Protein AF-A0A2V9VDR9-F1 (afdb_monomer)

Foldseek 3Di:
DLVVLLVVLCCLQVVLVVVCVVLVNDPPDPDCVVPVSCPVCVVSVVSNVVSVVSNVVSVVVVVVVVVCCVVPNDDDALANPLFAEPSSVAGVVADPVRHVPDDAAFQDDRPAACPPPDPDRGHHRRHPHPPPDD

Solvent-accessible surface area (backbone atoms only — not comparable to full-atom values): 8073 Å² total; per-residue (Å²): 110,48,66,61,48,40,52,55,24,47,50,56,36,52,52,54,48,56,54,42,48,75,72,65,54,74,83,93,63,95,72,54,83,88,41,74,87,51,55,84,50,46,66,60,51,53,51,27,50,53,31,46,55,53,31,53,55,35,48,51,54,47,53,52,49,52,56,46,44,73,77,71,44,80,84,68,58,46,52,80,76,69,61,21,41,71,81,41,72,23,56,66,78,57,48,97,74,50,44,78,90,51,82,84,59,77,60,45,54,73,75,40,58,65,50,88,89,54,97,44,67,45,42,42,17,68,42,82,63,87,78,77,80,127

Structure (mmCIF, N/CA/C/O backbone):
data_AF-A0A2V9VDR9-F1
#
_entry.id   AF-A0A2V9VDR9-F1
#
loop_
_atom_site.group_PDB
_atom_site.id
_atom_site.type_symbol
_atom_site.label_atom_id
_atom_site.label_alt_id
_atom_site.label_comp_id
_atom_site.label_asym_id
_atom_site.label_entity_id
_atom_site.label_seq_id
_atom_site.pdbx_PDB_ins_code
_atom_site.Cartn_x
_atom_site.Cartn_y
_atom_site.Cartn_z
_atom_site.occupancy
_atom_site.B_iso_or_equiv
_atom_site.auth_seq_id
_atom_site.auth_comp_id
_atom_site.auth_asym_id
_atom_site.auth_atom_id
_atom_site.pdbx_PDB_model_num
ATOM 1 N N . ALA A 1 1 ? 7.154 9.050 2.429 1.00 83.44 1 ALA A N 1
ATOM 2 C CA . ALA A 1 1 ? 8.143 8.956 1.329 1.00 83.44 1 ALA A CA 1
ATOM 3 C C . ALA A 1 1 ? 7.976 7.675 0.506 1.00 83.44 1 ALA A C 1
ATOM 5 O O . ALA A 1 1 ? 7.814 7.780 -0.702 1.00 83.44 1 ALA A O 1
ATOM 6 N N . HIS A 1 2 ? 7.960 6.490 1.136 1.00 92.25 2 HIS A N 1
ATOM 7 C CA . HIS A 1 2 ? 7.835 5.194 0.441 1.00 92.25 2 HIS A CA 1
ATOM 8 C C . HIS A 1 2 ? 6.660 5.108 -0.550 1.00 92.25 2 HIS A C 1
ATOM 10 O O . HIS A 1 2 ? 6.889 4.717 -1.692 1.00 92.25 2 HIS A O 1
ATOM 16 N N . PHE A 1 3 ? 5.455 5.547 -0.156 1.00 93.94 3 PHE A N 1
ATOM 17 C CA . PHE A 1 3 ? 4.277 5.552 -1.036 1.00 93.94 3 PHE A CA 1
ATOM 18 C C . PHE A 1 3 ? 4.536 6.287 -2.358 1.00 93.94 3 PHE A C 1
ATOM 20 O O . PHE A 1 3 ? 4.434 5.687 -3.419 1.00 93.94 3 PHE A O 1
ATOM 27 N N . TRP A 1 4 ? 4.940 7.561 -2.302 1.00 94.50 4 TRP A N 1
ATOM 28 C CA . TRP A 1 4 ? 5.140 8.383 -3.500 1.00 94.50 4 TRP A CA 1
ATOM 29 C C . TRP A 1 4 ? 6.259 7.867 -4.403 1.00 94.50 4 TRP A C 1
ATOM 31 O O . TRP A 1 4 ? 6.096 7.844 -5.620 1.00 94.50 4 TRP A O 1
ATOM 41 N N . LEU A 1 5 ? 7.368 7.406 -3.819 1.00 93.62 5 LEU A N 1
ATOM 42 C CA . LEU A 1 5 ? 8.470 6.822 -4.586 1.00 93.62 5 LEU A CA 1
ATOM 43 C C . LEU A 1 5 ? 8.031 5.542 -5.304 1.00 93.62 5 LEU A C 1
ATOM 45 O O . LEU A 1 5 ? 8.327 5.366 -6.483 1.00 93.62 5 LEU A O 1
ATOM 49 N N . THR A 1 6 ? 7.278 4.681 -4.616 1.00 95.00 6 THR A N 1
ATOM 50 C CA . THR A 1 6 ? 6.747 3.447 -5.206 1.00 95.00 6 THR A CA 1
ATOM 51 C C . THR A 1 6 ? 5.688 3.745 -6.262 1.00 95.00 6 THR A C 1
ATOM 53 O O . THR A 1 6 ? 5.697 3.122 -7.319 1.00 95.00 6 THR A O 1
ATOM 56 N N . PHE A 1 7 ? 4.804 4.716 -6.023 1.00 95.88 7 PHE A N 1
ATOM 57 C CA . PHE A 1 7 ? 3.762 5.125 -6.962 1.00 95.88 7 PHE A CA 1
ATOM 58 C C . PHE A 1 7 ? 4.365 5.661 -8.267 1.00 95.88 7 PHE A C 1
ATOM 60 O O . PHE A 1 7 ? 4.080 5.128 -9.338 1.00 95.88 7 PHE A O 1
ATOM 67 N N . ILE A 1 8 ? 5.262 6.650 -8.180 1.00 96.50 8 ILE A N 1
ATOM 68 C CA . ILE A 1 8 ? 5.946 7.222 -9.351 1.00 96.50 8 ILE A CA 1
ATOM 69 C C . ILE A 1 8 ? 6.763 6.145 -10.072 1.00 96.50 8 ILE A C 1
ATOM 71 O O . ILE A 1 8 ? 6.694 6.041 -11.295 1.00 96.50 8 ILE A O 1
ATOM 75 N N . GLY A 1 9 ? 7.487 5.310 -9.322 1.00 95.88 9 GLY A N 1
ATOM 76 C CA . GLY A 1 9 ? 8.267 4.203 -9.868 1.00 95.88 9 GLY A CA 1
ATOM 77 C C . GLY A 1 9 ? 7.414 3.187 -10.629 1.00 95.88 9 GLY A C 1
ATOM 78 O O . GLY A 1 9 ? 7.733 2.825 -11.758 1.00 95.88 9 GLY A O 1
ATOM 79 N N . THR A 1 10 ? 6.269 2.802 -10.063 1.00 95.50 10 THR A N 1
ATOM 80 C CA . THR A 1 10 ? 5.304 1.890 -10.698 1.00 95.50 10 THR A CA 1
ATOM 81 C C . THR A 1 10 ? 4.801 2.481 -12.014 1.00 95.50 10 THR A C 1
ATOM 83 O O . THR A 1 10 ? 4.842 1.811 -13.042 1.00 95.50 10 THR A O 1
ATOM 86 N N . TYR A 1 11 ? 4.409 3.756 -12.036 1.00 95.94 11 TYR A N 1
ATOM 87 C CA . TYR A 1 11 ? 4.001 4.412 -13.282 1.00 95.94 11 TYR A CA 1
ATOM 88 C C . TYR A 1 11 ? 5.143 4.469 -14.304 1.00 95.94 11 TYR A C 1
ATOM 90 O O . TYR A 1 11 ? 4.927 4.141 -15.469 1.00 95.94 11 TYR A O 1
ATOM 98 N N . ALA A 1 12 ? 6.364 4.802 -13.879 1.00 95.56 12 ALA A N 1
ATOM 99 C CA . ALA A 1 12 ? 7.535 4.853 -14.754 1.00 95.56 12 ALA A CA 1
ATOM 100 C C . ALA A 1 12 ? 7.921 3.483 -15.343 1.00 95.56 12 ALA A C 1
ATOM 102 O O . ALA A 1 12 ? 8.496 3.428 -16.424 1.00 95.56 12 ALA A O 1
ATOM 103 N N . ILE A 1 13 ? 7.596 2.378 -14.669 1.00 95.31 13 ILE A N 1
ATOM 104 C CA . ILE A 1 13 ? 7.856 1.015 -15.153 1.00 95.31 13 ILE A CA 1
ATOM 105 C C . ILE A 1 13 ? 6.711 0.529 -16.050 1.00 95.31 13 ILE A C 1
ATOM 107 O O . ILE A 1 13 ? 6.938 0.068 -17.168 1.00 95.31 13 ILE A O 1
ATOM 111 N N . PHE A 1 14 ? 5.469 0.626 -15.573 1.00 94.25 14 PHE A N 1
ATOM 112 C CA . PHE A 1 14 ? 4.323 -0.010 -16.222 1.00 94.25 14 PHE A CA 1
ATOM 113 C C . PHE A 1 14 ? 3.682 0.836 -17.321 1.00 94.25 14 PHE A C 1
ATOM 115 O O . PHE A 1 14 ? 3.171 0.256 -18.280 1.00 94.25 14 PHE A O 1
ATOM 122 N N . MET A 1 15 ? 3.738 2.172 -17.275 1.00 95.25 15 MET A N 1
ATOM 123 C CA . MET A 1 15 ? 3.206 2.982 -18.383 1.00 95.25 15 MET A CA 1
ATOM 124 C C . MET A 1 15 ? 3.978 2.752 -19.689 1.00 95.25 15 MET A C 1
ATOM 126 O O . MET A 1 15 ? 3.340 2.453 -20.700 1.00 95.25 15 MET A O 1
ATOM 130 N N . PRO A 1 16 ? 5.325 2.767 -19.705 1.00 93.69 16 PRO A N 1
ATOM 131 C CA . PRO A 1 16 ? 6.073 2.421 -20.909 1.00 93.69 16 PRO A CA 1
ATOM 132 C C . PRO A 1 16 ? 5.806 1.006 -21.430 1.00 93.69 16 PRO A C 1
ATOM 134 O O . PRO A 1 16 ? 5.841 0.800 -22.640 1.00 93.69 16 PRO A O 1
ATOM 137 N N . MET A 1 17 ? 5.477 0.038 -20.564 1.00 92.69 17 MET A N 1
ATOM 138 C CA . MET A 1 17 ? 5.099 -1.310 -21.010 1.00 92.69 17 MET A CA 1
ATOM 139 C C . MET A 1 17 ? 3.810 -1.330 -21.838 1.00 92.69 17 MET A C 1
ATOM 141 O O . MET A 1 17 ? 3.717 -2.127 -22.770 1.00 92.69 17 MET A O 1
ATOM 145 N N . HIS A 1 18 ? 2.843 -0.450 -21.559 1.00 91.69 18 HIS A N 1
ATOM 146 C CA . HIS A 1 18 ? 1.643 -0.330 -22.397 1.00 91.69 18 HIS A CA 1
ATOM 147 C C . HIS A 1 18 ? 2.020 0.124 -23.810 1.00 91.69 18 HIS A C 1
ATOM 149 O O . HIS A 1 18 ? 1.557 -0.452 -24.795 1.00 91.69 18 HIS A O 1
ATOM 155 N N . TYR A 1 19 ? 2.920 1.106 -23.911 1.00 90.25 19 TYR A N 1
ATOM 156 C CA . TYR A 1 19 ? 3.460 1.546 -25.196 1.00 90.25 19 TYR A CA 1
ATOM 157 C C . TYR A 1 19 ? 4.242 0.433 -25.903 1.00 90.25 19 TYR A C 1
ATOM 159 O O . TYR A 1 19 ? 4.043 0.197 -27.092 1.00 90.25 19 TYR A O 1
ATOM 167 N N . LEU A 1 20 ? 5.074 -0.305 -25.164 1.00 89.25 20 LEU A N 1
ATOM 168 C CA . LEU A 1 20 ? 5.831 -1.444 -25.685 1.00 89.25 20 LEU A CA 1
ATOM 169 C C . LEU A 1 20 ? 4.900 -2.513 -26.287 1.00 89.25 20 LEU A C 1
ATOM 171 O O . LEU A 1 20 ? 5.159 -3.023 -27.376 1.00 89.25 20 LEU A O 1
ATOM 175 N N . GLY A 1 21 ? 3.791 -2.813 -25.603 1.00 89.25 21 GLY A N 1
ATOM 176 C CA . GLY A 1 21 ? 2.768 -3.741 -26.082 1.00 89.25 21 GLY A CA 1
ATOM 177 C C . GLY A 1 21 ? 2.085 -3.263 -27.365 1.00 89.25 21 GLY A C 1
ATOM 178 O O . GLY A 1 21 ? 1.937 -4.047 -28.301 1.00 89.25 21 GLY A O 1
ATOM 179 N N . MET A 1 22 ? 1.737 -1.974 -27.453 1.00 89.19 22 MET A N 1
ATOM 180 C CA . MET A 1 22 ? 1.171 -1.379 -28.675 1.00 89.19 22 MET A CA 1
ATOM 181 C C . MET A 1 22 ? 2.157 -1.391 -29.849 1.00 89.19 22 MET A C 1
ATOM 183 O O . MET A 1 22 ? 1.748 -1.579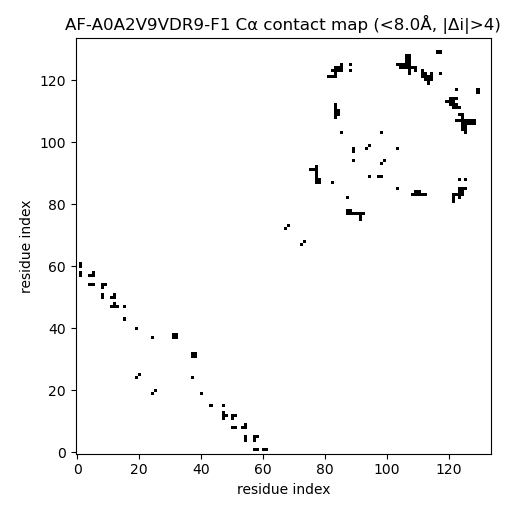 -30.990 1.00 89.19 22 MET A O 1
ATOM 187 N N . ALA A 1 23 ? 3.456 -1.258 -29.574 1.00 87.62 23 ALA A N 1
ATOM 188 C CA . ALA A 1 23 ? 4.519 -1.367 -30.572 1.00 87.62 23 ALA A CA 1
ATOM 189 C C . ALA A 1 23 ? 4.801 -2.818 -31.025 1.00 87.62 23 ALA A C 1
ATOM 191 O O . ALA A 1 23 ? 5.745 -3.059 -31.777 1.00 87.62 23 ALA A O 1
ATOM 192 N N . GLY A 1 24 ? 4.001 -3.795 -30.580 1.00 86.12 24 GLY A N 1
ATOM 193 C CA . GLY A 1 24 ? 4.108 -5.191 -31.004 1.00 86.12 24 GLY A CA 1
ATOM 194 C C . GLY A 1 24 ? 5.222 -5.968 -30.305 1.00 86.12 24 GLY A C 1
ATOM 195 O O . GLY A 1 24 ? 5.683 -6.980 -30.834 1.00 86.12 24 GLY A O 1
ATOM 196 N N . HIS A 1 25 ? 5.673 -5.512 -29.132 1.00 84.94 25 HIS A N 1
ATOM 197 C CA . HIS A 1 25 ? 6.678 -6.227 -28.358 1.00 84.94 25 HIS A CA 1
ATOM 198 C C . HIS A 1 25 ? 6.089 -7.502 -27.733 1.00 84.94 25 HIS A C 1
ATOM 200 O O . HIS A 1 25 ? 5.210 -7.420 -26.867 1.00 84.94 25 HIS A O 1
ATOM 206 N N . PRO A 1 26 ? 6.573 -8.696 -28.112 1.00 84.19 26 PRO A N 1
ATOM 207 C CA . PRO A 1 26 ? 6.034 -9.938 -27.587 1.00 84.19 26 PRO A CA 1
ATOM 208 C C . PRO A 1 26 ? 6.475 -10.173 -26.134 1.00 84.19 26 PRO A C 1
ATOM 210 O O . PRO A 1 26 ? 7.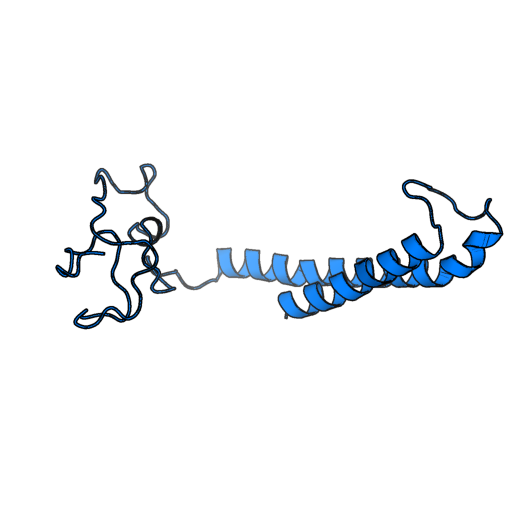567 -9.798 -25.706 1.00 84.19 26 PRO A O 1
ATOM 213 N N . ARG A 1 27 ? 5.618 -10.823 -25.342 1.00 85.25 27 ARG A N 1
ATOM 214 C CA . ARG A 1 27 ? 5.955 -11.231 -23.967 1.00 85.25 27 ARG A CA 1
ATOM 215 C C . ARG A 1 27 ? 6.882 -12.450 -23.965 1.00 85.25 27 ARG A C 1
ATOM 217 O O . ARG A 1 27 ? 6.773 -13.293 -24.848 1.00 85.25 27 ARG A O 1
ATOM 224 N N . ARG A 1 28 ? 7.672 -12.613 -22.895 1.00 83.31 28 ARG A N 1
ATOM 225 C CA . ARG A 1 28 ? 8.505 -13.809 -22.619 1.00 83.31 28 ARG A CA 1
ATOM 226 C C . ARG A 1 28 ? 9.665 -14.042 -23.603 1.00 83.31 28 ARG A C 1
ATOM 228 O O . ARG A 1 28 ? 10.095 -15.177 -23.768 1.00 83.31 28 ARG A O 1
ATOM 235 N N . TYR A 1 29 ? 10.190 -12.982 -24.211 1.00 80.81 29 TYR A N 1
ATOM 236 C CA . TYR A 1 29 ? 11.428 -13.038 -24.991 1.00 80.81 29 TYR A CA 1
ATOM 237 C C . TYR A 1 29 ? 12.608 -12.610 -24.120 1.00 80.81 29 TYR A C 1
ATOM 239 O O . TYR A 1 29 ? 12.557 -11.562 -23.481 1.00 80.81 29 TYR A O 1
ATOM 247 N N . SER A 1 30 ? 13.654 -13.436 -24.077 1.00 77.19 30 SER A N 1
ATOM 248 C CA . SER A 1 30 ? 14.893 -13.148 -23.341 1.00 77.19 30 SER A CA 1
ATOM 249 C C . SER A 1 30 ? 15.847 -12.242 -24.121 1.00 77.19 30 SER A C 1
ATOM 251 O O . SER A 1 30 ? 16.672 -11.562 -23.517 1.00 77.19 30 SER A O 1
ATOM 253 N N . GLN A 1 31 ? 15.740 -12.231 -25.453 1.00 73.56 31 GLN A N 1
ATOM 254 C CA . GLN A 1 31 ? 16.547 -11.413 -26.351 1.00 73.56 31 GLN A CA 1
ATOM 255 C C . GLN A 1 31 ? 15.680 -10.829 -27.466 1.00 73.56 31 GLN A C 1
ATOM 257 O O . GLN A 1 31 ? 14.774 -11.482 -27.981 1.00 73.56 31 GLN A O 1
ATOM 262 N N . LEU A 1 32 ? 15.977 -9.583 -27.833 1.00 69.56 32 LEU A N 1
ATOM 263 C CA . LEU A 1 32 ? 15.266 -8.821 -28.869 1.00 69.56 32 LEU A CA 1
ATOM 264 C C . LEU A 1 32 ? 16.173 -8.455 -30.041 1.00 69.56 32 LEU A C 1
ATOM 266 O O . LEU A 1 32 ? 15.724 -7.889 -31.033 1.00 69.56 32 LEU A O 1
ATOM 270 N N . THR A 1 33 ? 17.458 -8.788 -29.925 1.00 67.06 33 THR A N 1
ATOM 271 C CA . THR A 1 33 ? 18.495 -8.520 -30.918 1.00 67.06 33 THR A CA 1
ATOM 272 C C . THR A 1 33 ? 18.240 -9.241 -32.238 1.00 67.06 33 THR A C 1
ATOM 274 O O . THR A 1 33 ? 18.674 -8.747 -33.272 1.00 67.06 33 THR A O 1
ATOM 277 N N . GLU A 1 34 ? 17.484 -10.341 -32.235 1.00 68.12 34 GLU A N 1
ATOM 278 C CA . GLU A 1 34 ? 17.126 -11.087 -33.450 1.00 68.12 34 GLU A CA 1
ATOM 279 C C . GLU A 1 34 ? 15.976 -10.452 -34.254 1.00 68.12 34 GLU A C 1
ATOM 281 O O . GLU A 1 34 ? 15.786 -10.764 -35.427 1.00 68.12 34 GLU A O 1
ATOM 286 N N . LEU A 1 35 ? 15.223 -9.521 -33.656 1.00 70.19 35 LEU A N 1
ATOM 287 C CA . LEU A 1 35 ? 14.074 -8.860 -34.278 1.00 70.19 35 LEU A CA 1
ATOM 288 C C . LEU A 1 35 ? 14.441 -7.401 -34.571 1.00 70.19 35 LEU A C 1
ATOM 290 O O . LEU A 1 35 ? 14.257 -6.522 -33.732 1.00 70.19 35 LEU A O 1
ATOM 294 N N . ALA A 1 36 ? 14.947 -7.133 -35.778 1.00 73.00 36 ALA A N 1
ATOM 295 C CA . ALA A 1 36 ? 15.448 -5.810 -36.179 1.00 73.00 36 ALA A CA 1
ATOM 296 C C . ALA A 1 36 ? 14.437 -4.663 -35.960 1.00 73.00 36 ALA A C 1
ATOM 298 O O . ALA A 1 36 ? 14.826 -3.543 -35.639 1.00 73.00 36 ALA A O 1
ATOM 299 N N . TYR A 1 37 ? 13.130 -4.934 -36.064 1.00 74.25 37 TYR A N 1
ATOM 300 C CA . TYR A 1 37 ? 12.090 -3.924 -35.833 1.00 74.25 37 TYR A CA 1
ATOM 301 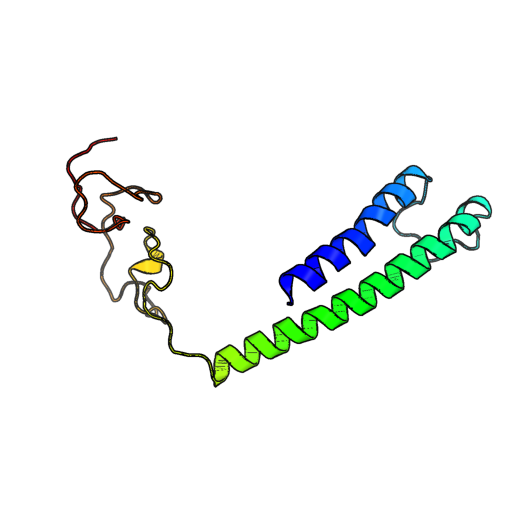C C . TYR A 1 37 ? 11.918 -3.535 -34.351 1.00 74.25 37 TYR A C 1
ATOM 303 O O . TYR A 1 37 ? 11.396 -2.459 -34.061 1.00 74.25 37 TYR A O 1
ATOM 311 N N . LEU A 1 38 ? 12.379 -4.368 -33.408 1.00 77.94 38 LEU A N 1
ATOM 312 C CA . LEU A 1 38 ? 12.300 -4.115 -31.962 1.00 77.94 38 LEU A CA 1
ATOM 313 C C . LEU A 1 38 ? 13.525 -3.371 -31.415 1.00 77.94 38 LEU A C 1
ATOM 315 O O . LEU A 1 38 ? 13.491 -2.912 -30.273 1.00 77.94 38 LEU A O 1
ATOM 319 N N . HIS A 1 39 ? 14.588 -3.194 -32.209 1.00 80.19 39 HIS A N 1
ATOM 320 C CA . HIS A 1 39 ? 15.804 -2.490 -31.770 1.00 80.19 39 HIS A CA 1
ATOM 321 C C . HIS A 1 39 ? 15.517 -1.052 -31.322 1.00 80.19 39 HIS A C 1
ATOM 323 O O . HIS A 1 39 ? 16.091 -0.581 -30.341 1.00 80.19 39 HIS A O 1
ATOM 329 N N . ASN A 1 40 ? 14.550 -0.387 -31.958 1.00 83.75 40 ASN A N 1
ATOM 330 C CA . ASN A 1 40 ? 14.124 0.970 -31.598 1.00 83.75 40 ASN A CA 1
ATOM 331 C C . ASN A 1 40 ? 13.473 1.064 -30.204 1.00 83.75 40 ASN A C 1
ATOM 333 O O . ASN A 1 40 ? 13.343 2.157 -29.658 1.00 83.75 40 ASN A O 1
ATOM 337 N N . LEU A 1 41 ? 13.065 -0.064 -29.613 1.00 85.56 41 LEU A N 1
ATOM 338 C CA . LEU A 1 41 ? 12.427 -0.122 -28.297 1.00 85.56 41 LEU A CA 1
ATOM 339 C C . LEU A 1 41 ? 13.418 -0.399 -27.156 1.00 85.56 41 LEU A C 1
ATOM 341 O O . LEU A 1 41 ? 13.035 -0.307 -25.987 1.00 85.56 41 LEU A O 1
ATOM 345 N N . ILE A 1 42 ? 14.684 -0.702 -27.467 1.00 87.19 42 ILE A N 1
ATOM 346 C CA . ILE A 1 42 ? 15.732 -0.973 -26.470 1.00 87.19 42 ILE A CA 1
ATOM 347 C C . ILE A 1 42 ? 15.898 0.193 -25.478 1.00 87.19 42 ILE A C 1
ATOM 349 O O . ILE A 1 42 ? 15.873 -0.075 -24.276 1.00 87.19 42 ILE A O 1
ATOM 353 N N . PRO A 1 43 ? 15.977 1.475 -25.899 1.00 90.56 43 PRO A N 1
ATOM 354 C CA . PRO A 1 43 ? 16.136 2.587 -24.957 1.00 90.56 43 PRO A CA 1
ATOM 355 C C . PRO A 1 43 ? 15.003 2.673 -23.927 1.00 90.56 43 PRO A C 1
ATOM 357 O O . PRO A 1 43 ? 15.241 2.969 -22.756 1.00 90.56 43 PRO A O 1
ATOM 360 N N . LEU A 1 44 ? 13.770 2.360 -24.344 1.00 90.75 44 LEU A N 1
ATOM 361 C CA . LEU A 1 44 ? 12.605 2.359 -23.462 1.00 90.75 44 LEU A CA 1
ATOM 362 C C . LEU A 1 44 ? 12.697 1.245 -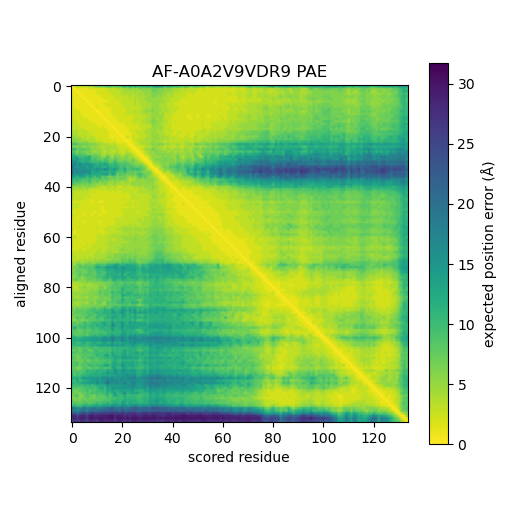22.412 1.00 90.75 44 LEU A C 1
ATOM 364 O O . LEU A 1 44 ? 12.329 1.446 -21.256 1.00 90.75 44 LEU A O 1
ATOM 368 N N . GLN A 1 45 ? 13.234 0.084 -22.786 1.00 89.88 45 GLN A N 1
ATOM 369 C CA . GLN A 1 45 ? 13.468 -1.028 -21.860 1.00 89.88 45 GLN A CA 1
ATOM 370 C C . GLN A 1 45 ? 14.603 -0.757 -20.884 1.00 89.88 45 GLN A C 1
ATOM 372 O O . GLN A 1 45 ? 14.482 -1.062 -19.694 1.00 89.88 45 GLN A O 1
ATOM 377 N N . THR A 1 46 ? 15.677 -0.128 -21.354 1.00 92.38 46 THR A N 1
ATOM 378 C CA . THR A 1 46 ? 16.753 0.354 -20.488 1.00 92.38 46 THR A CA 1
ATOM 379 C C . THR A 1 46 ? 16.216 1.350 -19.457 1.00 92.38 46 THR A C 1
ATOM 381 O O . THR A 1 46 ? 16.493 1.201 -18.266 1.00 92.38 46 THR A O 1
ATOM 384 N N . PHE A 1 47 ? 15.371 2.299 -19.873 1.00 95.12 47 PHE A N 1
ATOM 385 C CA . PHE A 1 47 ? 14.697 3.223 -18.956 1.00 95.12 47 PHE A CA 1
ATOM 386 C C . PHE A 1 47 ? 13.848 2.488 -17.908 1.00 95.12 47 PHE A C 1
ATOM 388 O O . PHE A 1 47 ? 14.014 2.732 -16.711 1.00 95.12 47 PHE A O 1
ATOM 395 N N . MET A 1 48 ? 12.994 1.547 -18.331 1.00 94.38 48 MET A N 1
ATOM 396 C CA . MET A 1 48 ? 12.180 0.742 -17.408 1.00 94.38 48 MET A CA 1
ATOM 397 C C . MET A 1 48 ? 13.038 -0.031 -16.400 1.00 94.38 48 MET A C 1
ATOM 399 O O . MET A 1 48 ? 12.665 -0.151 -15.237 1.00 94.38 48 MET A O 1
ATOM 403 N N . THR A 1 49 ? 14.206 -0.517 -16.822 1.00 94.56 49 THR A N 1
ATOM 404 C CA . THR A 1 49 ? 15.143 -1.253 -15.962 1.00 94.56 49 THR A CA 1
ATOM 405 C C . THR A 1 49 ? 15.738 -0.347 -14.883 1.00 94.56 49 THR A C 1
ATOM 407 O O . THR A 1 49 ? 15.756 -0.714 -13.707 1.00 94.56 49 THR A O 1
ATOM 410 N N . TYR A 1 50 ? 16.170 0.866 -15.241 1.00 96.50 50 TYR A N 1
ATOM 411 C CA . TYR A 1 50 ? 16.634 1.847 -14.256 1.00 96.50 50 TYR A CA 1
ATOM 412 C C . TYR A 1 50 ? 15.517 2.274 -13.302 1.00 96.50 50 TYR A C 1
ATOM 414 O O . TYR A 1 50 ? 15.734 2.317 -12.089 1.00 96.50 50 TYR A O 1
ATOM 422 N N . ALA A 1 51 ? 14.310 2.511 -13.819 1.00 96.06 51 ALA A N 1
ATOM 423 C CA . ALA A 1 51 ? 13.144 2.809 -12.993 1.00 96.06 51 ALA A CA 1
ATOM 424 C C . ALA A 1 51 ? 12.830 1.659 -12.015 1.00 96.06 51 ALA A C 1
ATOM 426 O O . ALA A 1 51 ? 12.540 1.912 -10.843 1.00 96.06 51 ALA A O 1
ATOM 427 N N . ALA A 1 52 ? 12.962 0.402 -12.451 1.00 95.88 52 ALA A N 1
ATOM 428 C CA . ALA A 1 52 ? 12.797 -0.775 -11.602 1.00 95.88 52 ALA A CA 1
ATOM 429 C C . ALA A 1 52 ? 13.832 -0.829 -10.473 1.00 95.88 52 ALA A C 1
ATOM 431 O O . ALA A 1 52 ? 13.446 -0.978 -9.313 1.00 95.88 52 ALA A O 1
ATOM 432 N N . PHE A 1 53 ? 15.120 -0.624 -10.762 1.00 96.56 53 PHE A N 1
ATOM 433 C CA . PHE A 1 53 ? 16.155 -0.600 -9.721 1.00 96.56 53 PHE A CA 1
ATOM 434 C C . PHE A 1 53 ? 15.941 0.520 -8.696 1.00 96.56 53 PHE A C 1
ATOM 436 O O . PHE A 1 53 ? 16.065 0.280 -7.494 1.00 96.56 53 PHE A O 1
ATOM 443 N N . ILE A 1 54 ? 15.555 1.718 -9.142 1.00 94.69 54 ILE A N 1
ATOM 444 C CA . ILE A 1 54 ? 15.231 2.835 -8.240 1.00 94.69 54 ILE A CA 1
ATOM 445 C C . ILE A 1 54 ? 14.021 2.485 -7.359 1.00 94.69 54 ILE A C 1
ATOM 447 O O . ILE A 1 54 ? 14.038 2.718 -6.149 1.00 94.69 54 ILE A O 1
ATOM 451 N N . THR A 1 55 ? 12.990 1.870 -7.941 1.00 95.88 55 THR A N 1
ATOM 452 C CA . THR A 1 55 ? 11.774 1.458 -7.218 1.00 95.88 55 THR A CA 1
ATOM 453 C C . THR A 1 55 ? 12.059 0.359 -6.193 1.00 95.88 55 THR A C 1
ATOM 455 O O . THR A 1 55 ? 11.497 0.383 -5.096 1.00 95.88 55 THR A O 1
ATOM 458 N N . ILE A 1 56 ? 12.970 -0.569 -6.504 1.00 96.19 56 ILE A N 1
ATOM 459 C CA . ILE A 1 56 ? 13.482 -1.563 -5.549 1.00 96.19 56 ILE A CA 1
ATOM 460 C C . ILE A 1 56 ? 14.219 -0.858 -4.405 1.00 96.19 56 ILE A C 1
ATOM 462 O O . ILE A 1 56 ? 13.971 -1.165 -3.240 1.00 96.19 56 ILE A O 1
ATOM 466 N N . GLY A 1 57 ? 15.054 0.139 -4.711 1.00 95.31 57 GLY A N 1
ATOM 467 C CA . GLY A 1 57 ? 15.709 0.972 -3.699 1.00 95.31 57 GLY A CA 1
ATOM 468 C C . GLY A 1 57 ? 14.712 1.650 -2.754 1.00 95.31 57 GLY A C 1
ATOM 469 O O . GLY A 1 57 ? 14.925 1.676 -1.543 1.00 95.31 57 GLY A O 1
ATOM 470 N N . ALA A 1 58 ? 13.569 2.114 -3.267 1.00 94.81 58 ALA A N 1
ATOM 471 C CA . ALA A 1 58 ? 12.511 2.681 -2.432 1.00 94.81 58 ALA A CA 1
ATOM 472 C C . ALA A 1 58 ? 11.914 1.664 -1.441 1.00 94.81 58 ALA A C 1
ATOM 474 O O . ALA A 1 58 ? 11.521 2.062 -0.343 1.00 94.81 58 ALA A O 1
ATOM 475 N N . GLN A 1 59 ? 11.894 0.362 -1.761 1.00 95.75 59 GLN A N 1
ATOM 476 C CA . GLN A 1 59 ? 11.411 -0.671 -0.832 1.00 95.75 59 GLN A CA 1
ATOM 477 C C . GLN A 1 59 ? 12.297 -0.806 0.409 1.00 95.75 59 GLN A C 1
ATOM 479 O O . GLN A 1 59 ? 11.798 -1.147 1.478 1.00 95.75 59 GLN A O 1
ATOM 484 N N . ILE A 1 60 ? 13.583 -0.452 0.319 1.00 95.44 60 ILE A N 1
ATOM 485 C CA . ILE A 1 60 ? 14.484 -0.441 1.480 1.00 95.44 60 ILE A CA 1
ATOM 486 C C . ILE A 1 60 ? 13.966 0.529 2.552 1.00 95.44 60 ILE A C 1
ATOM 488 O O . ILE A 1 60 ? 14.026 0.216 3.737 1.00 95.44 60 ILE A O 1
ATOM 492 N N . ILE A 1 61 ? 13.371 1.661 2.156 1.00 94.56 61 ILE A N 1
ATOM 493 C CA . ILE A 1 61 ? 12.757 2.615 3.095 1.00 94.56 61 ILE A CA 1
ATOM 494 C C . ILE A 1 61 ? 11.609 1.950 3.863 1.00 94.56 61 ILE A C 1
ATOM 496 O O . ILE A 1 61 ? 11.481 2.146 5.069 1.00 94.56 61 ILE A O 1
ATOM 500 N N . PHE A 1 62 ? 10.782 1.151 3.183 1.00 94.44 62 PHE A N 1
ATOM 501 C CA . PHE A 1 62 ? 9.708 0.399 3.832 1.00 94.44 62 PHE A CA 1
ATOM 502 C C . PHE A 1 62 ? 10.255 -0.647 4.798 1.00 94.44 62 PHE A C 1
ATOM 504 O O . PHE A 1 62 ? 9.796 -0.711 5.933 1.00 94.44 62 PHE A O 1
ATOM 511 N N . VAL A 1 63 ? 11.268 -1.408 4.382 1.00 96.06 63 VAL A N 1
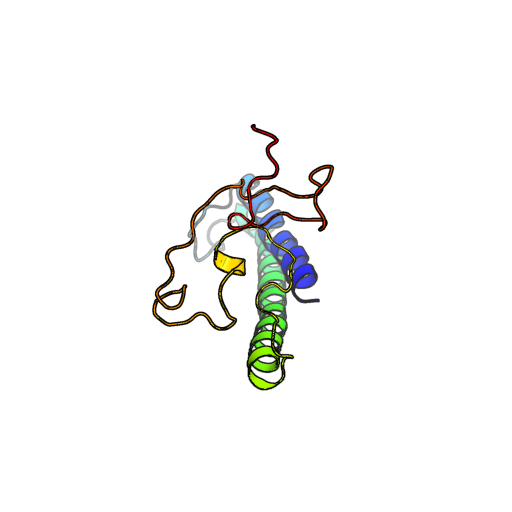ATOM 512 C CA . VAL A 1 63 ? 11.906 -2.422 5.231 1.00 96.06 63 VAL A CA 1
ATOM 513 C C . VAL A 1 63 ? 12.496 -1.786 6.491 1.00 96.06 63 VAL A C 1
ATOM 515 O O . VAL A 1 63 ? 12.235 -2.257 7.596 1.00 96.06 63 VAL A O 1
ATOM 518 N N . ILE A 1 64 ? 13.227 -0.678 6.350 1.00 95.00 64 ILE A N 1
ATOM 519 C CA . ILE A 1 64 ? 13.777 0.067 7.489 1.00 95.00 64 ILE A CA 1
ATOM 520 C C . ILE A 1 64 ? 12.652 0.545 8.410 1.00 95.00 64 ILE A C 1
ATOM 522 O O . ILE A 1 64 ? 12.733 0.335 9.617 1.00 95.00 64 ILE A O 1
ATOM 526 N N . ASN A 1 65 ? 11.590 1.139 7.858 1.00 94.50 65 ASN A N 1
ATOM 527 C CA . ASN A 1 65 ? 10.458 1.608 8.655 1.00 94.50 65 ASN A CA 1
ATOM 528 C C . ASN A 1 65 ? 9.748 0.462 9.387 1.00 94.50 65 ASN A C 1
ATOM 530 O O . ASN A 1 65 ? 9.387 0.627 10.547 1.00 94.50 65 ASN A O 1
ATOM 534 N N . LEU A 1 66 ? 9.578 -0.697 8.748 1.00 94.81 66 LEU A N 1
ATOM 535 C CA . LEU A 1 66 ? 8.947 -1.871 9.349 1.00 94.81 66 LEU A CA 1
ATOM 536 C C . LEU A 1 66 ? 9.733 -2.353 10.573 1.00 94.81 66 LEU A C 1
ATOM 538 O O . LEU A 1 66 ? 9.170 -2.477 11.661 1.00 94.81 66 LEU A O 1
ATOM 542 N N . PHE A 1 67 ? 11.040 -2.578 10.411 1.00 96.12 67 PHE A N 1
ATOM 543 C CA . PHE A 1 67 ? 11.890 -3.033 11.511 1.00 96.12 67 PHE A CA 1
ATOM 544 C C . PHE A 1 67 ? 12.028 -1.969 12.601 1.00 96.12 67 PHE A C 1
ATOM 546 O O . PHE A 1 67 ? 11.953 -2.289 13.786 1.00 96.12 67 PHE A O 1
ATOM 553 N N . TRP A 1 68 ? 12.163 -0.697 12.227 1.00 95.44 68 TRP A N 1
ATOM 554 C CA . TRP A 1 68 ? 12.229 0.392 13.196 1.00 95.44 68 TRP A CA 1
ATOM 555 C C . TRP A 1 68 ? 10.950 0.490 14.032 1.00 95.44 68 TRP A C 1
ATOM 557 O O . TRP A 1 68 ? 11.029 0.568 15.257 1.00 95.44 68 TRP A O 1
ATOM 567 N N . SER A 1 69 ? 9.777 0.440 13.399 1.00 92.56 69 SER A N 1
ATOM 568 C CA . SER A 1 69 ? 8.488 0.483 14.098 1.00 92.56 69 SER A CA 1
ATOM 569 C C . SER A 1 69 ? 8.259 -0.747 14.975 1.00 92.56 69 SER A C 1
ATOM 571 O O . SER A 1 69 ? 7.691 -0.620 16.053 1.00 92.56 69 SER A O 1
ATOM 573 N N . MET A 1 70 ? 8.748 -1.920 14.574 1.00 91.75 70 MET A N 1
ATOM 574 C CA . MET A 1 70 ? 8.631 -3.135 15.384 1.00 91.75 70 MET A CA 1
ATOM 575 C C . MET A 1 70 ? 9.444 -3.061 16.686 1.00 91.75 70 MET A C 1
ATOM 577 O O . MET A 1 70 ? 8.974 -3.522 17.722 1.00 91.75 70 MET A O 1
ATOM 581 N N . PHE A 1 71 ? 10.648 -2.478 16.654 1.00 93.00 71 PHE A N 1
ATOM 582 C CA . PHE A 1 71 ? 11.526 -2.429 17.834 1.00 93.00 71 PHE A CA 1
ATOM 583 C C . PHE A 1 71 ? 11.415 -1.136 18.649 1.00 93.00 71 PHE A C 1
ATOM 585 O O . PHE A 1 71 ? 11.689 -1.142 19.848 1.00 93.00 71 PHE A O 1
ATOM 592 N N . LYS A 1 72 ? 11.060 -0.017 18.010 1.00 92.25 72 LYS A N 1
ATOM 593 C CA . LYS A 1 72 ? 11.076 1.326 18.613 1.00 92.25 72 LYS A CA 1
ATOM 594 C C . LYS A 1 72 ? 9.784 2.117 18.376 1.00 92.25 72 LYS A C 1
ATOM 596 O O . LYS A 1 72 ? 9.715 3.291 18.734 1.00 92.25 72 LYS A O 1
ATOM 601 N N . GLY A 1 73 ? 8.771 1.509 17.762 1.00 87.31 73 GLY A N 1
ATOM 602 C CA . GLY A 1 73 ? 7.467 2.137 17.572 1.00 87.31 73 GLY A CA 1
ATOM 603 C C . GLY A 1 73 ? 6.718 2.339 18.888 1.00 87.31 73 GLY A C 1
ATOM 604 O O . GLY A 1 73 ? 6.924 1.625 19.871 1.00 87.31 73 GLY A O 1
ATOM 605 N N . THR A 1 74 ? 5.832 3.332 18.907 1.00 90.25 74 THR A N 1
ATOM 606 C CA . THR A 1 74 ? 4.879 3.532 20.003 1.00 90.25 74 THR A CA 1
ATOM 607 C C . THR A 1 74 ? 3.889 2.374 20.048 1.00 90.25 74 THR A C 1
ATOM 609 O O . THR A 1 74 ? 3.455 1.894 19.001 1.00 90.25 74 THR A O 1
ATOM 612 N N . LYS A 1 75 ? 3.497 1.942 21.252 1.00 89.19 75 LYS A N 1
ATOM 613 C CA . LYS A 1 75 ? 2.425 0.950 21.397 1.00 89.19 75 LYS A CA 1
ATOM 614 C C . LYS A 1 75 ? 1.135 1.507 20.795 1.00 89.19 75 LYS A C 1
ATOM 616 O O . LYS A 1 75 ? 0.756 2.633 21.109 1.00 89.19 75 LYS A O 1
ATOM 621 N N . ALA A 1 76 ? 0.502 0.722 19.933 1.00 90.12 76 ALA A N 1
ATOM 622 C CA . ALA A 1 76 ? -0.807 1.048 19.392 1.00 90.12 76 ALA A CA 1
ATOM 623 C C . ALA A 1 76 ? -1.880 0.884 20.478 1.00 90.12 76 ALA A C 1
ATOM 625 O O . ALA A 1 76 ? -1.745 0.042 21.368 1.00 90.12 76 ALA A O 1
ATOM 626 N N . THR A 1 77 ? -2.922 1.708 20.406 1.00 92.25 77 THR A N 1
ATOM 627 C CA . THR A 1 77 ? -4.180 1.469 21.118 1.00 92.25 77 THR A CA 1
ATOM 628 C C . THR A 1 77 ? -4.955 0.350 20.421 1.00 92.25 77 THR A C 1
ATOM 630 O O . THR A 1 77 ? -4.632 -0.009 19.290 1.00 92.25 77 THR A O 1
ATOM 633 N N . ASP A 1 78 ? -5.981 -0.187 21.080 1.00 91.94 78 ASP A N 1
ATOM 634 C CA . ASP A 1 78 ? -6.806 -1.270 20.525 1.00 91.94 78 ASP A CA 1
ATOM 635 C C . ASP A 1 78 ? -7.546 -0.852 19.245 1.00 91.94 78 ASP A C 1
ATOM 637 O O . ASP A 1 78 ? -7.651 -1.623 18.296 1.00 91.94 78 ASP A O 1
ATOM 641 N N . ASN A 1 79 ? -7.970 0.413 19.182 1.00 93.25 79 ASN A N 1
ATOM 642 C CA . ASN A 1 79 ? -8.553 1.024 17.995 1.00 93.25 79 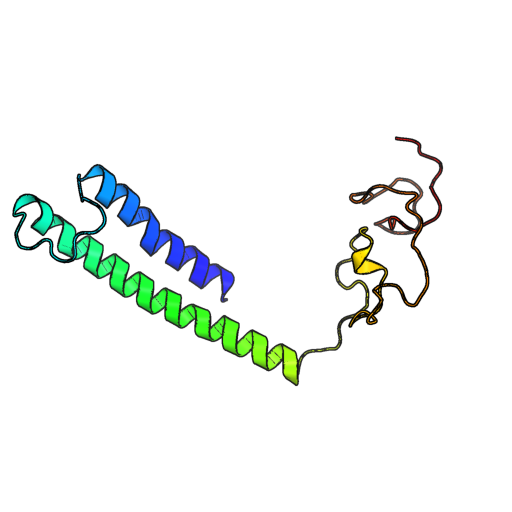ASN A CA 1
ATOM 643 C C . ASN A 1 79 ? -7.887 2.385 17.723 1.00 93.25 79 ASN A C 1
ATOM 645 O O . ASN A 1 79 ? -8.337 3.403 18.244 1.00 93.25 79 ASN A O 1
ATOM 649 N N . PRO A 1 80 ? -6.772 2.430 16.975 1.00 91.56 80 PRO A N 1
ATOM 650 C CA . PRO A 1 80 ? -6.068 3.678 16.681 1.00 91.56 80 PRO A CA 1
ATOM 651 C C . PRO A 1 80 ? -6.698 4.469 15.526 1.00 91.56 80 PRO A C 1
ATOM 653 O O . PRO A 1 80 ? -6.286 5.601 15.281 1.00 91.56 80 PRO A O 1
ATOM 656 N N . TRP A 1 81 ? -7.651 3.874 14.801 1.00 91.81 81 TRP A N 1
ATOM 657 C CA . TRP A 1 81 ? -8.265 4.454 13.602 1.00 91.81 81 TRP A CA 1
ATOM 658 C C . TRP A 1 81 ? -9.750 4.758 13.765 1.00 91.81 81 TRP A C 1
ATOM 660 O O . TRP A 1 81 ? -10.381 5.138 12.782 1.00 91.81 81 TRP A O 1
ATOM 670 N N . ASP A 1 82 ? -10.299 4.561 14.967 1.00 92.06 82 ASP A N 1
ATOM 671 C CA . ASP A 1 82 ? -11.720 4.754 15.257 1.00 92.06 82 ASP A CA 1
ATOM 672 C C . ASP A 1 82 ? -12.631 3.992 14.274 1.00 92.06 82 ASP A C 1
ATOM 674 O O . ASP A 1 82 ? -13.685 4.462 13.849 1.00 92.06 82 ASP A O 1
ATOM 678 N N . ALA A 1 83 ? -12.197 2.793 13.880 1.00 91.81 83 ALA A N 1
ATOM 679 C CA . ALA A 1 83 ? -12.922 1.933 12.957 1.00 91.81 83 ALA A CA 1
ATOM 680 C C . ALA A 1 83 ? -14.016 1.137 13.684 1.00 91.81 83 ALA A C 1
ATOM 682 O O . ALA A 1 83 ? -13.913 0.872 14.879 1.00 91.81 83 ALA A O 1
ATOM 683 N N . THR A 1 84 ? -15.071 0.758 12.966 1.00 92.25 84 THR A N 1
ATOM 684 C CA . THR A 1 84 ? -16.321 0.234 13.554 1.00 92.25 84 THR A CA 1
ATOM 685 C C . THR A 1 84 ? -16.407 -1.289 13.617 1.00 92.25 84 THR A C 1
ATOM 687 O O . THR A 1 84 ? -17.271 -1.834 14.308 1.00 92.25 84 THR A O 1
ATOM 690 N N . THR A 1 85 ? -15.544 -1.987 12.882 1.00 92.19 85 THR A N 1
ATOM 691 C CA . THR A 1 85 ? -15.584 -3.438 12.687 1.00 92.19 85 THR A CA 1
ATOM 692 C C . THR A 1 85 ? -15.034 -4.226 13.885 1.00 92.19 85 THR A C 1
ATOM 694 O O . THR A 1 85 ? -14.311 -3.694 14.729 1.00 92.19 85 THR A O 1
ATOM 697 N N . LEU A 1 86 ? -15.398 -5.511 13.985 1.00 92.44 86 LEU A N 1
ATOM 698 C CA . LEU A 1 86 ? -15.076 -6.368 15.140 1.00 92.44 86 LEU A CA 1
ATOM 699 C C . LEU A 1 86 ? -13.574 -6.532 15.420 1.00 92.44 86 LEU A C 1
ATOM 701 O O . LEU A 1 86 ? -13.188 -6.736 16.567 1.00 92.44 86 LEU A O 1
ATOM 705 N N . GLU A 1 87 ? -12.700 -6.443 14.419 1.00 90.44 87 GLU A N 1
ATOM 706 C CA . GLU A 1 87 ? -11.254 -6.540 14.650 1.00 90.44 87 GLU A CA 1
ATOM 707 C C . GLU A 1 87 ? -10.699 -5.389 15.502 1.00 90.44 87 GLU A C 1
ATOM 709 O O . GLU A 1 87 ? -9.614 -5.517 16.061 1.00 90.44 87 GLU A O 1
ATOM 714 N N . TRP A 1 88 ? -11.454 -4.300 15.657 1.00 92.06 88 TRP A N 1
ATOM 715 C CA . TRP A 1 88 ? -11.089 -3.152 16.489 1.00 92.06 88 TRP A CA 1
ATOM 716 C C . TRP A 1 88 ? -11.722 -3.191 17.885 1.00 92.06 88 TRP A C 1
ATOM 718 O O . TRP A 1 88 ? -11.583 -2.240 18.653 1.00 92.06 88 TRP A O 1
ATOM 728 N N . THR A 1 89 ? -12.423 -4.279 18.236 1.00 90.00 89 THR A N 1
ATOM 729 C CA . THR A 1 89 ? -12.907 -4.520 19.608 1.00 90.00 89 THR A CA 1
ATOM 730 C C . THR A 1 89 ? -11.931 -5.352 20.441 1.00 90.00 89 THR A C 1
ATOM 732 O O . THR A 1 89 ? -12.129 -5.489 21.646 1.00 90.00 89 THR A O 1
ATOM 735 N N . THR A 1 90 ? -10.923 -5.973 19.819 1.00 90.94 90 THR A N 1
ATOM 736 C CA . THR A 1 90 ? -9.933 -6.804 20.522 1.00 90.94 90 THR A CA 1
ATOM 737 C C . THR A 1 90 ? -8.759 -5.974 21.039 1.00 90.94 90 THR A C 1
ATOM 739 O O . THR A 1 90 ? -8.416 -4.935 20.485 1.00 90.94 90 THR A O 1
ATOM 742 N N . ALA A 1 91 ? -8.095 -6.487 22.078 1.00 88.81 91 ALA A N 1
ATOM 743 C CA . ALA A 1 91 ? -6.814 -5.976 22.543 1.00 88.81 91 ALA A CA 1
ATOM 744 C C . ALA A 1 91 ? -5.743 -6.012 21.436 1.00 88.81 91 ALA A C 1
ATOM 746 O O . ALA A 1 91 ? -5.778 -6.881 20.559 1.00 88.81 91 ALA A O 1
ATOM 747 N N . THR A 1 92 ? -4.757 -5.115 21.514 1.00 90.75 92 THR A N 1
ATOM 748 C CA . THR A 1 92 ? -3.577 -5.104 20.635 1.00 90.75 92 THR A CA 1
ATOM 749 C C . THR A 1 92 ? -2.297 -5.503 21.396 1.00 90.75 92 THR A C 1
ATOM 751 O O . THR A 1 92 ? -1.809 -4.728 22.225 1.00 90.75 92 THR A O 1
ATOM 754 N N . PRO A 1 93 ? -1.673 -6.669 21.110 1.00 90.38 93 PRO A N 1
ATOM 755 C CA . PRO A 1 93 ? -2.059 -7.683 20.123 1.00 90.38 93 PRO A CA 1
ATOM 756 C C . PRO A 1 93 ? -3.252 -8.549 20.582 1.00 90.38 93 PRO A C 1
ATOM 758 O O . PRO A 1 93 ? -3.430 -8.726 21.791 1.00 90.38 93 PRO A O 1
ATOM 761 N N . PRO A 1 94 ? -4.022 -9.138 19.644 1.00 89.81 94 PRO A N 1
ATOM 762 C CA . PRO A 1 94 ? -5.165 -9.977 19.992 1.00 89.81 94 PRO A CA 1
ATOM 763 C C . PRO A 1 94 ? -4.772 -11.217 20.809 1.00 89.81 94 PRO A C 1
ATOM 765 O O . PRO A 1 94 ? -3.688 -11.777 20.597 1.00 89.81 94 PRO A O 1
ATOM 768 N N . PRO A 1 95 ? -5.642 -11.683 21.724 1.00 90.38 95 PRO A N 1
ATOM 769 C CA . PRO A 1 95 ? -5.467 -12.966 22.394 1.00 90.38 95 PRO A CA 1
ATOM 770 C C . PRO A 1 95 ? -5.598 -14.119 21.386 1.00 90.38 95 PRO A C 1
ATOM 772 O O . PRO A 1 95 ? -6.117 -13.955 20.284 1.00 90.38 95 PRO A O 1
ATOM 775 N N . HIS A 1 96 ? -5.141 -15.316 21.760 1.00 89.44 96 HIS A N 1
ATOM 776 C CA . HIS A 1 96 ? -5.116 -16.478 20.858 1.00 89.44 96 HIS A CA 1
ATOM 777 C C . HIS A 1 96 ? -6.509 -16.890 20.343 1.00 89.44 96 HIS A C 1
ATOM 779 O O . HIS A 1 96 ? -6.642 -17.442 19.255 1.00 89.44 96 HIS A O 1
ATOM 785 N N . ASP A 1 97 ? -7.551 -16.644 21.127 1.00 91.38 97 ASP A N 1
ATOM 786 C CA . ASP A 1 97 ? -8.950 -16.889 20.772 1.00 91.38 97 ASP A CA 1
ATOM 787 C C . ASP A 1 97 ? -9.646 -15.654 20.167 1.00 91.38 97 ASP A C 1
ATOM 789 O O . ASP A 1 97 ? -10.869 -15.643 20.028 1.00 91.38 97 ASP A O 1
ATOM 793 N N . ASN A 1 98 ? -8.873 -14.625 19.799 1.00 88.69 98 ASN A N 1
ATOM 794 C CA . ASN A 1 98 ? -9.267 -13.318 19.259 1.00 88.69 98 ASN A CA 1
ATOM 795 C C . ASN A 1 98 ? -10.098 -12.430 20.197 1.00 88.69 98 ASN A C 1
ATOM 797 O O . ASN A 1 98 ? -9.893 -11.225 20.207 1.00 88.69 98 ASN A O 1
ATOM 801 N N . PHE A 1 99 ? -11.003 -12.991 20.999 1.00 90.12 99 PHE A N 1
ATOM 802 C CA . PHE A 1 99 ? -11.959 -12.227 21.810 1.00 90.12 99 PHE A CA 1
ATOM 803 C C . PHE A 1 99 ? -11.968 -12.613 23.301 1.00 90.12 99 PHE A C 1
ATOM 805 O O . PHE A 1 99 ? -12.918 -12.295 24.016 1.00 90.12 99 PHE A O 1
ATOM 812 N N . ASN A 1 100 ? -10.925 -13.286 23.800 1.00 86.88 100 ASN A N 1
ATOM 813 C CA . ASN A 1 100 ? -10.747 -13.614 25.222 1.00 86.88 100 ASN A CA 1
ATOM 814 C C . ASN A 1 100 ? -11.966 -14.331 25.844 1.00 86.88 100 ASN A C 1
ATOM 816 O O . ASN A 1 100 ? -12.465 -13.958 26.909 1.00 86.88 100 ASN A O 1
ATOM 820 N N . GLY A 1 101 ? -12.494 -15.328 25.137 1.00 84.75 101 GLY A N 1
ATOM 821 C CA . GLY A 1 101 ? -13.633 -16.148 25.542 1.00 84.75 101 GLY A CA 1
ATOM 822 C C . GLY A 1 101 ? -15.001 -15.484 25.376 1.00 84.75 101 GLY A C 1
ATOM 823 O O . GLY A 1 101 ? -16.013 -16.111 25.691 1.00 84.75 101 GLY A O 1
ATOM 824 N N . GLN A 1 102 ? -15.065 -14.246 24.880 1.00 85.56 102 GLN A N 1
ATOM 825 C CA . GLN A 1 102 ? -16.323 -13.551 24.613 1.00 85.56 102 GLN A CA 1
ATOM 826 C C . GLN A 1 102 ? -16.695 -13.680 23.137 1.00 85.56 102 GLN A C 1
ATOM 828 O O . GLN A 1 102 ? -15.891 -13.408 22.258 1.00 85.56 102 GLN A O 1
ATOM 833 N N . THR A 1 103 ? -17.925 -14.094 22.837 1.00 88.56 103 THR A N 1
ATOM 834 C CA . THR A 1 103 ? -18.430 -14.041 21.457 1.00 88.56 103 THR A CA 1
ATOM 835 C C . THR A 1 103 ? -19.094 -12.681 21.246 1.00 88.56 103 THR A C 1
ATOM 837 O O . THR A 1 103 ? -20.114 -12.429 21.893 1.00 88.56 103 THR A O 1
ATOM 840 N N . PRO A 1 104 ? -18.543 -11.793 20.397 1.00 88.62 104 PRO A N 1
ATOM 841 C CA . PRO A 1 104 ? -19.142 -10.487 20.165 1.00 88.62 104 PRO A CA 1
ATOM 842 C C . PRO A 1 104 ? -20.503 -10.641 19.483 1.00 88.62 104 PRO A C 1
ATOM 844 O O . PRO A 1 104 ? -20.665 -11.426 18.547 1.00 88.62 104 PRO A O 1
ATOM 847 N N . VAL A 1 105 ? -21.484 -9.875 19.954 1.00 90.06 105 VAL A N 1
ATOM 848 C CA . VAL A 1 105 ? -22.809 -9.787 19.336 1.00 90.06 105 VAL A CA 1
ATOM 849 C C . VAL A 1 105 ? -22.836 -8.547 18.457 1.00 90.06 105 VAL A C 1
ATOM 851 O O . VAL A 1 105 ? -22.457 -7.465 18.895 1.00 90.06 105 VAL A O 1
ATOM 854 N N . VAL A 1 106 ? -23.264 -8.717 17.208 1.00 91.31 106 VAL A N 1
ATOM 855 C CA . VAL A 1 106 ? -23.354 -7.624 16.239 1.00 91.31 106 VAL A CA 1
ATOM 856 C C . VAL A 1 106 ? -24.748 -7.012 16.303 1.00 91.31 106 VAL A C 1
ATOM 858 O O . VAL A 1 106 ? -25.745 -7.697 16.075 1.00 91.31 106 VAL A O 1
ATOM 861 N N . HIS A 1 107 ? -24.797 -5.720 16.595 1.00 89.88 107 HIS A N 1
ATOM 862 C CA . HIS A 1 107 ? -26.005 -4.899 16.614 1.00 89.88 107 HIS A CA 1
ATOM 863 C C . HIS A 1 107 ? -26.041 -3.894 15.459 1.00 89.88 107 HIS A C 1
ATOM 865 O O . HIS A 1 107 ? -27.120 -3.604 14.950 1.00 89.88 107 HIS A O 1
ATOM 871 N 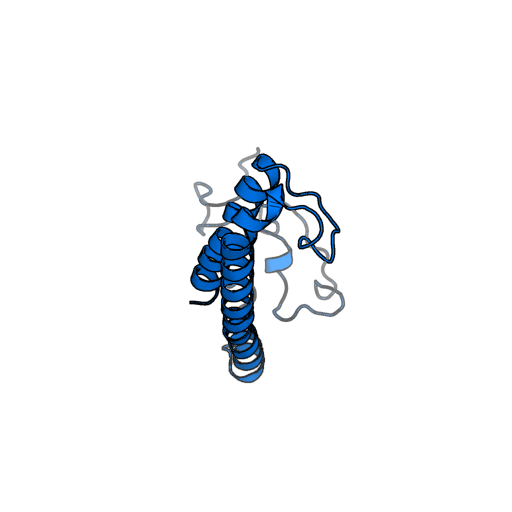N . ASN A 1 108 ? -24.870 -3.406 15.045 1.00 89.50 108 ASN A N 1
ATOM 872 C CA . ASN A 1 108 ? -24.707 -2.293 14.111 1.00 89.50 108 ASN A CA 1
ATOM 873 C C . ASN A 1 108 ? -23.925 -2.713 12.853 1.00 89.50 108 ASN A C 1
ATOM 875 O O . ASN A 1 108 ? -23.225 -3.736 12.832 1.00 89.50 108 ASN A O 1
ATOM 879 N N . GLY A 1 109 ? -24.033 -1.920 11.789 1.00 88.69 109 GLY A N 1
ATOM 880 C CA . GLY A 1 109 ? -23.316 -2.137 10.533 1.00 88.69 109 GLY A CA 1
ATOM 881 C C . GLY A 1 109 ? -21.814 -1.796 10.602 1.00 88.69 109 GLY A C 1
ATOM 882 O O . GLY A 1 109 ? -21.389 -0.983 11.419 1.00 88.69 109 GLY A O 1
ATOM 883 N N . PRO A 1 110 ? -20.981 -2.345 9.695 1.00 88.50 110 PRO A N 1
ATOM 884 C CA . PRO A 1 110 ? -19.533 -2.092 9.651 1.00 88.50 110 PRO A CA 1
ATOM 885 C C . PRO A 1 110 ? -19.148 -0.704 9.094 1.00 88.50 110 PRO A C 1
ATOM 887 O O . PRO A 1 110 ? -17.978 -0.443 8.837 1.00 88.50 110 PRO A O 1
ATOM 890 N N . TYR A 1 111 ? -20.115 0.191 8.870 1.00 88.88 111 TYR A N 1
ATOM 891 C CA . TYR A 1 111 ? -19.899 1.527 8.295 1.00 88.88 111 TYR A CA 1
ATOM 892 C C . TYR A 1 111 ? -20.670 2.627 9.037 1.00 88.88 111 TYR A C 1
ATOM 894 O O . TYR A 1 111 ? -20.952 3.676 8.462 1.00 88.88 111 TYR A O 1
ATOM 902 N N . GLU A 1 112 ? -21.031 2.395 10.299 1.00 87.88 112 GLU A N 1
ATOM 903 C CA . GLU A 1 112 ? -21.776 3.363 11.109 1.00 87.88 112 GLU A CA 1
ATOM 904 C C . GLU A 1 112 ? -20.885 4.495 11.630 1.00 87.88 112 GLU A C 1
ATOM 906 O O . GLU A 1 112 ? -20.502 4.557 12.797 1.00 87.88 112 GLU A O 1
ATOM 911 N N . TYR A 1 113 ? -20.567 5.412 10.722 1.00 90.25 113 TYR A N 1
ATOM 912 C CA . TYR A 1 113 ? -19.879 6.666 11.000 1.00 90.25 113 TYR A CA 1
ATOM 913 C C . TYR A 1 113 ? -20.874 7.831 10.947 1.00 90.25 113 TYR A C 1
ATOM 915 O O . TYR A 1 113 ? -21.751 7.871 10.084 1.00 90.25 113 TYR A O 1
ATOM 923 N N . GLY A 1 114 ? -20.730 8.797 11.853 1.00 87.12 114 GLY A N 1
ATOM 924 C CA . GLY A 1 114 ? -21.534 10.019 11.893 1.00 87.12 114 GLY A CA 1
ATOM 925 C C . GLY A 1 114 ? -23.023 9.787 12.162 1.00 87.12 114 GLY A C 1
ATOM 926 O O . GLY A 1 114 ? -23.851 10.563 11.684 1.00 87.12 114 GLY A O 1
ATOM 927 N N . VAL A 1 115 ? -23.378 8.721 12.888 1.00 85.81 115 VAL A N 1
ATOM 928 C CA . VAL A 1 115 ? -24.778 8.386 13.182 1.00 85.81 115 VAL A CA 1
ATOM 929 C C . VAL A 1 115 ? -25.413 9.497 14.035 1.00 85.81 115 VAL A C 1
ATOM 931 O O . VAL A 1 115 ? -24.924 9.781 15.133 1.00 85.81 115 VAL A O 1
ATOM 934 N N . PRO A 1 116 ? -26.504 10.142 13.575 1.00 84.12 116 PRO A N 1
ATOM 935 C CA . PRO A 1 116 ? -27.152 11.205 14.335 1.00 84.12 116 PRO A CA 1
ATOM 936 C C . PRO A 1 116 ? -27.622 10.713 15.708 1.00 84.12 116 PRO A C 1
ATOM 938 O O . PRO A 1 116 ? -28.393 9.763 15.806 1.00 84.12 116 PRO A O 1
ATOM 941 N N . GLY A 1 117 ? -27.177 11.382 16.773 1.00 81.69 117 GLY A N 1
ATOM 942 C CA . GLY A 1 117 ? -27.517 11.014 18.152 1.00 81.69 117 GLY A CA 1
ATOM 943 C C . GLY A 1 117 ? -26.558 10.017 18.812 1.00 81.69 117 GLY A C 1
ATOM 944 O O . GLY A 1 117 ? -26.733 9.727 19.996 1.00 81.69 117 GLY A O 1
ATOM 945 N N . ALA A 1 118 ? -25.530 9.535 18.106 1.00 84.44 118 ALA A N 1
ATOM 946 C CA . ALA A 1 118 ? -24.436 8.790 18.721 1.00 84.44 118 ALA A CA 1
ATOM 947 C C . ALA A 1 118 ? -23.552 9.709 19.585 1.00 84.44 118 ALA A C 1
ATOM 949 O O . ALA A 1 118 ? -23.374 10.892 19.297 1.00 84.44 118 ALA A O 1
ATOM 950 N N . SER A 1 119 ? -22.977 9.157 20.655 1.00 83.69 119 SER A N 1
ATOM 951 C CA . SER A 1 119 ? -22.043 9.879 21.533 1.00 83.69 119 SER A CA 1
ATOM 952 C C . SER A 1 119 ? -20.641 10.039 20.936 1.00 83.69 119 SER A C 1
ATOM 954 O O . SER A 1 119 ? -19.852 10.840 21.435 1.00 83.69 119 SER A O 1
ATOM 956 N N . ARG A 1 120 ? -20.326 9.259 19.898 1.00 86.44 120 ARG A N 1
ATOM 957 C CA . ARG A 1 120 ? -19.048 9.229 19.182 1.00 86.44 120 ARG A CA 1
ATOM 958 C C . ARG A 1 120 ? -19.293 9.402 17.687 1.00 86.44 120 ARG A C 1
ATOM 960 O O . ARG A 1 120 ? -20.372 9.080 17.196 1.00 86.44 120 ARG A O 1
ATOM 967 N N . ASP A 1 121 ? -18.252 9.814 16.968 1.00 88.12 121 ASP A N 1
ATOM 968 C CA . ASP A 1 121 ? -18.265 9.928 15.503 1.00 88.12 121 ASP A CA 1
ATOM 969 C C . ASP A 1 121 ? -18.382 8.567 14.793 1.00 88.12 121 ASP A C 1
ATOM 971 O O . ASP A 1 121 ? -18.597 8.513 13.585 1.00 88.12 121 ASP A O 1
ATOM 975 N N . PHE A 1 122 ? -18.262 7.463 15.529 1.00 89.50 122 PHE A N 1
ATOM 976 C CA . PHE A 1 122 ? -18.419 6.101 15.041 1.00 89.50 122 PHE A CA 1
ATOM 977 C C . PHE A 1 122 ? -19.139 5.237 16.079 1.00 89.50 122 PHE A C 1
ATOM 979 O O . PHE A 1 122 ? -19.000 5.443 17.290 1.00 89.50 122 PHE A O 1
ATOM 986 N N . VAL A 1 123 ? -19.899 4.258 15.600 1.00 91.00 123 VAL A N 1
ATOM 987 C CA . VAL A 1 123 ? -20.619 3.282 16.422 1.00 91.00 123 VAL A CA 1
ATOM 988 C C . VAL A 1 123 ? -20.045 1.904 16.127 1.00 91.00 123 VAL A C 1
ATOM 990 O O . VAL A 1 123 ? -19.996 1.468 14.976 1.00 91.00 123 VAL A O 1
ATOM 993 N N . MET A 1 124 ? -19.574 1.213 17.163 1.00 91.94 124 MET A N 1
ATOM 994 C CA . MET A 1 124 ? -19.017 -0.127 16.997 1.00 91.94 124 MET A CA 1
ATOM 995 C C . MET A 1 124 ? -20.122 -1.126 16.666 1.00 91.94 124 MET A C 1
ATOM 997 O O . MET A 1 124 ? -21.247 -1.020 17.159 1.00 91.94 124 MET A O 1
ATOM 1001 N N . GLN A 1 125 ? -19.773 -2.187 15.938 1.00 91.75 125 GLN A N 1
ATOM 1002 C CA . GLN A 1 125 ? -20.689 -3.309 15.705 1.00 91.75 125 GLN A CA 1
ATOM 1003 C C . GLN A 1 125 ? -21.234 -3.925 17.004 1.00 91.75 125 GLN A C 1
ATOM 1005 O O . GLN A 1 125 ? -22.346 -4.445 16.999 1.00 91.75 125 GLN A O 1
ATOM 1010 N N . THR A 1 126 ? -20.482 -3.843 18.104 1.00 90.25 126 THR A N 1
ATOM 1011 C CA . THR A 1 126 ? -20.860 -4.352 19.432 1.00 90.25 126 THR A CA 1
ATOM 1012 C C . THR A 1 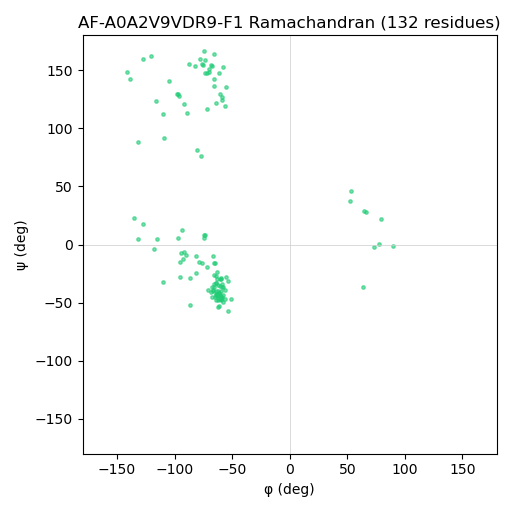126 ? -21.557 -3.328 20.329 1.00 90.25 126 THR A C 1
ATOM 1014 O O . THR A 1 126 ? -21.977 -3.687 21.428 1.00 90.25 126 THR A O 1
ATOM 1017 N N . ASP A 1 127 ? -21.646 -2.059 19.922 1.00 90.19 127 ASP A N 1
ATOM 1018 C CA . ASP A 1 127 ? -22.340 -1.042 20.718 1.00 90.19 127 ASP A CA 1
ATOM 1019 C C . ASP A 1 127 ? -23.855 -1.322 20.747 1.00 90.19 127 ASP A C 1
ATOM 1021 O O . ASP A 1 127 ? -24.390 -1.943 19.825 1.00 90.19 127 ASP A O 1
ATOM 1025 N N . PRO A 1 128 ? -24.591 -0.862 21.776 1.00 87.06 128 PRO A N 1
ATOM 1026 C CA . PRO A 1 128 ? -26.046 -0.971 21.784 1.00 87.06 128 PRO A CA 1
ATOM 1027 C C . PRO A 1 128 ? -26.659 -0.334 20.530 1.00 87.06 128 PRO A C 1
ATOM 1029 O O . PRO A 1 128 ? -26.282 0.776 20.154 1.00 87.06 128 PRO A O 1
ATOM 1032 N N . SER A 1 129 ? -27.624 -1.015 19.902 1.00 79.81 129 SER A N 1
ATOM 1033 C CA . SER A 1 129 ? -28.306 -0.485 18.718 1.00 79.81 129 SER A CA 1
ATOM 1034 C C . SER A 1 129 ? -28.984 0.844 19.044 1.00 79.81 129 SER A C 1
ATOM 1036 O O . SER A 1 129 ? -29.810 0.901 19.960 1.00 79.81 129 SER A O 1
ATOM 1038 N N . LEU A 1 130 ? -28.716 1.888 18.262 1.00 73.69 130 LEU A N 1
ATOM 1039 C CA . LEU A 1 130 ? -29.294 3.224 18.472 1.00 73.69 130 LEU A CA 1
ATOM 1040 C C . LEU A 1 130 ? -30.784 3.330 18.081 1.00 73.69 130 LEU A C 1
ATOM 1042 O O . LEU A 1 130 ? -31.356 4.415 18.079 1.00 73.69 130 LEU A O 1
ATOM 1046 N N . GLY A 1 131 ? -31.445 2.211 17.767 1.00 64.81 131 GLY A N 1
ATOM 1047 C CA . GLY A 1 131 ? -32.873 2.165 17.431 1.00 64.81 131 GLY A CA 1
ATOM 1048 C C . GLY A 1 131 ? -33.215 2.723 16.045 1.00 64.81 131 GLY A C 1
ATOM 1049 O O . GLY A 1 131 ? -34.368 2.647 15.624 1.00 64.81 131 GLY A O 1
ATOM 1050 N N . THR A 1 132 ? -32.233 3.232 15.303 1.00 56.06 132 THR A N 1
ATOM 1051 C CA . THR A 1 132 ? -32.354 3.555 13.881 1.00 56.06 132 THR A CA 1
ATOM 1052 C C . THR A 1 132 ? -32.192 2.273 13.076 1.00 56.06 132 THR A C 1
ATOM 1054 O O . THR A 1 132 ? -31.105 1.943 12.614 1.00 56.06 132 THR A O 1
ATOM 1057 N N . ALA A 1 133 ? -33.281 1.510 12.974 1.00 42.12 133 ALA A N 1
ATOM 1058 C CA . ALA A 1 133 ? -33.365 0.383 12.059 1.00 42.12 133 ALA A CA 1
ATOM 1059 C C . ALA A 1 133 ? -33.081 0.873 10.628 1.00 42.12 133 ALA A C 1
ATOM 1061 O O . ALA A 1 133 ? -33.802 1.734 10.116 1.00 42.12 133 ALA A O 1
ATOM 1062 N N . HIS A 1 134 ? -32.027 0.338 10.018 1.00 47.44 134 HIS A N 1
ATOM 1063 C CA . HIS A 1 134 ? -31.880 0.300 8.567 1.00 47.44 134 HIS A CA 1
ATOM 1064 C C . HIS A 1 134 ? -32.546 -0.963 8.022 1.00 47.44 134 HIS A C 1
ATOM 1066 O O . HIS A 1 134 ? -32.427 -2.021 8.6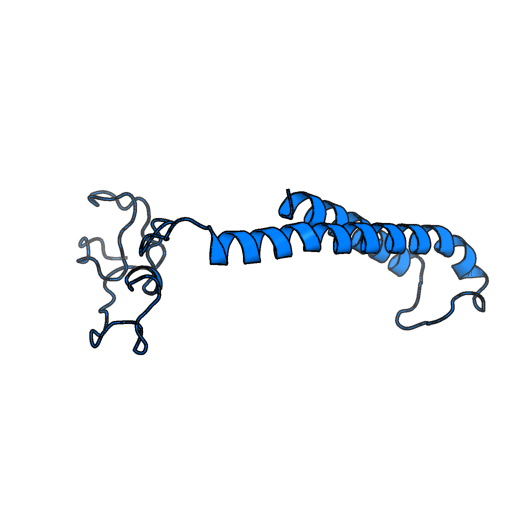81 1.00 47.44 134 HIS A O 1
#

pLDDT: mean 88.27, std 8.92, range [42.12, 96.56]

Nearest PDB structures (foldseek):
  5n6x-assembly1_A  TM=7.268E-01  e=7.852E+00  Legionella pneumophila
  5u0p-assembly1_V  TM=5.980E-01  e=7.381E+00  Schizosaccharomyces pombe

Radius of gyration: 25.06 Å; Cα contacts (8 Å, |Δi|>4): 107; chains: 1; bounding box: 52×28×62 Å

Sequence (134 aa):
AHFWLTFIGTYAIFMPMHYLGMAGHPRRYSQLTELAYLHNLIPLQTFMTYAAFITIGAQIIFVINLFWSMFKGTKATDNPWDATTLEWTTATPPPHDNFNGQTPVVHNGPYEYGVPGASRDFVMQTDPSLGTAH

Secondary structure (DSSP, 8-state):
-HHHHHHHHHHHHHHHHHHHHHTTPPTT-S--TT-GGGGGGHHHHHHHHHHHHHHHHHHHHHHHHHHHHHHHPPPPPS-SS---SGGGSS-SSPPTTSSTT--PPP-S-TT-BS-TT-SSSB--TTSPP-S---

Mean predicted aligned error: 7.6 Å